Protein AF-A0A0F9NNF8-F1 (afdb_monomer_lite)

pLDDT: mean 77.67, std 16.36, range [32.59, 95.5]

InterPro domains:
  IPR008894 Sugar 3,4-ketoisomerase QdtA, cupin domain [PF05523] (29-97)
  IPR008894 Sugar 3,4-ketoisomerase QdtA, cupin domain [cd20292] (29-88)
  IPR011051 RmlC-like cupin domain superfamily [SSF51182] (30-98)
  IPR014710 RmlC-like jelly roll fold [G3DSA:2.60.120.10] (28-100)

Organism: NCBI:txid412755

Radius of gyration: 13.35 Å; chains: 1; bounding box: 36×27×32 Å

Secondary structure (DSSP, 8-state):
--B----TT--SSEEESS-EEEEEE-SSS--EEEEEE-SS-EEEEEE-STT-EEEE-TTEEEEEE---TT-EEEEEESS---SSSEE--HHHHHHHHTT-

Sequence (100 aa):
MGYIGISSFAKPYSMFLSVANFISKSKKAGSCNVVVDDGENRQEFILDKPNKGIYLPPMIWGIQYKYSSDAVLMVLASGHYDSDDYIRDYGEFISLVNIQ

Foldseek 3Di:
DWDQDLPPPPPFWKFAQWKKKKFKDFPPQKKKKKWKDQLPDIDIDIRRDRPDIDIDGGLITIGIGDTDPGIRITMITRDDDDPVRIDRDVVVSNVVSVVD

Structure (mmCIF, N/CA/C/O backbone):
data_AF-A0A0F9NNF8-F1
#
_entry.id   AF-A0A0F9NNF8-F1
#
loop_
_atom_site.group_PDB
_atom_site.id
_atom_site.type_symbol
_atom_site.label_atom_id
_atom_site.label_alt_id
_atom_site.label_comp_id
_atom_site.label_asym_id
_atom_site.label_entity_id
_atom_site.label_seq_id
_atom_site.pdbx_PDB_ins_code
_atom_site.Cartn_x
_atom_site.Cartn_y
_atom_site.Cartn_z
_atom_site.occupancy
_atom_site.B_iso_or_equiv
_atom_site.auth_seq_id
_atom_site.auth_comp_id
_atom_site.auth_asym_id
_atom_site.auth_atom_id
_atom_site.pdbx_PDB_model_num
ATOM 1 N N . MET A 1 1 ? 8.161 -12.569 17.493 1.00 32.59 1 MET A N 1
ATOM 2 C CA . MET A 1 1 ? 8.994 -13.282 16.499 1.00 32.59 1 MET A CA 1
ATOM 3 C C . MET A 1 1 ? 8.484 -12.827 15.137 1.00 32.59 1 MET A C 1
ATOM 5 O O . MET A 1 1 ? 7.349 -13.141 14.825 1.00 32.59 1 MET A O 1
ATOM 9 N N . GLY A 1 2 ? 9.204 -11.948 14.430 1.00 37.53 2 GLY A N 1
ATOM 10 C CA . GLY A 1 2 ? 8.704 -11.345 13.182 1.00 37.53 2 GLY A CA 1
ATOM 11 C C . GLY A 1 2 ? 8.743 -12.337 12.020 1.00 37.53 2 GLY A C 1
ATOM 12 O O . GLY A 1 2 ? 9.702 -13.102 11.910 1.00 37.53 2 GLY A O 1
ATOM 13 N N . TYR A 1 3 ? 7.717 -12.331 11.171 1.00 37.56 3 TYR A N 1
ATOM 14 C CA . TYR A 1 3 ? 7.656 -13.175 9.980 1.00 37.56 3 TYR A CA 1
ATOM 15 C C . TYR A 1 3 ? 8.261 -12.432 8.785 1.00 37.56 3 TYR A C 1
ATOM 17 O O . TYR A 1 3 ? 7.796 -11.364 8.386 1.00 37.56 3 TYR A O 1
ATOM 25 N N . ILE A 1 4 ? 9.301 -13.009 8.177 1.00 40.62 4 ILE A N 1
ATOM 26 C CA . ILE A 1 4 ? 9.805 -12.559 6.874 1.00 40.62 4 ILE A CA 1
ATOM 27 C C . ILE A 1 4 ? 8.994 -13.296 5.809 1.00 40.62 4 ILE A C 1
ATOM 29 O O . ILE A 1 4 ? 9.404 -14.331 5.288 1.00 40.62 4 ILE A O 1
ATOM 33 N N . GLY A 1 5 ? 7.799 -12.789 5.522 1.00 42.75 5 GLY A N 1
ATOM 34 C CA . GLY A 1 5 ? 7.052 -13.211 4.348 1.00 42.75 5 GLY A CA 1
ATOM 35 C C . GLY A 1 5 ? 7.594 -12.474 3.132 1.00 42.75 5 GLY A C 1
ATOM 36 O O . GLY A 1 5 ? 7.411 -11.270 3.019 1.00 42.75 5 GLY A O 1
ATOM 37 N N . ILE A 1 6 ? 8.220 -13.168 2.180 1.00 40.12 6 ILE A N 1
ATOM 38 C CA . ILE A 1 6 ? 8.380 -12.610 0.830 1.00 40.12 6 ILE A CA 1
ATOM 39 C C . ILE A 1 6 ? 6.993 -12.689 0.183 1.00 40.12 6 ILE A C 1
ATOM 41 O O . ILE A 1 6 ? 6.724 -13.577 -0.623 1.00 40.12 6 ILE A O 1
ATOM 45 N N . SER A 1 7 ? 6.050 -11.851 0.619 1.00 41.06 7 SER A N 1
ATOM 46 C CA . SER A 1 7 ? 4.725 -11.846 0.020 1.00 41.06 7 SER A CA 1
ATOM 47 C C . SER A 1 7 ? 4.858 -11.200 -1.356 1.00 41.06 7 SER A C 1
ATOM 49 O O . SER A 1 7 ? 4.877 -9.985 -1.512 1.00 41.06 7 SER A O 1
ATOM 51 N N . SER A 1 8 ? 4.892 -12.023 -2.404 1.00 38.38 8 SER A N 1
ATOM 52 C CA . SER A 1 8 ? 4.667 -11.550 -3.777 1.00 38.38 8 SER A CA 1
ATOM 53 C C . SER A 1 8 ? 3.223 -11.057 -3.995 1.00 38.38 8 SER A C 1
ATOM 55 O O . SER A 1 8 ? 2.808 -10.853 -5.130 1.00 38.38 8 SER A O 1
ATOM 57 N N . PHE A 1 9 ? 2.441 -10.909 -2.919 1.00 46.81 9 PHE A N 1
ATOM 58 C CA . PHE A 1 9 ? 1.009 -10.640 -2.911 1.00 46.81 9 PHE A CA 1
ATOM 59 C C . PHE A 1 9 ? 0.612 -9.666 -1.795 1.00 46.81 9 PHE A C 1
ATOM 61 O O . PHE A 1 9 ? -0.456 -9.821 -1.205 1.00 46.81 9 PHE A O 1
ATOM 68 N N . ALA A 1 10 ? 1.431 -8.654 -1.490 1.00 53.09 10 ALA A N 1
ATOM 69 C CA . ALA A 1 10 ? 0.876 -7.455 -0.867 1.00 53.09 10 ALA A CA 1
ATOM 70 C C . ALA A 1 10 ? -0.197 -6.923 -1.828 1.00 53.09 10 ALA A C 1
ATOM 72 O O . ALA A 1 10 ? 0.128 -6.368 -2.882 1.00 53.09 10 ALA A O 1
ATOM 73 N N . LYS A 1 11 ? -1.469 -7.215 -1.538 1.00 59.69 11 LYS A N 1
ATOM 74 C CA . LYS A 1 11 ? -2.563 -6.858 -2.435 1.00 59.69 11 LYS A CA 1
ATOM 75 C C . LYS A 1 11 ? -2.671 -5.334 -2.445 1.00 59.69 11 LYS A C 1
ATOM 77 O O . LYS A 1 11 ? -2.592 -4.718 -1.383 1.00 59.69 11 LYS A O 1
ATOM 82 N N . PRO A 1 12 ? -2.756 -4.710 -3.626 1.00 60.41 12 PRO A N 1
ATOM 83 C CA . PRO A 1 12 ? -2.936 -3.272 -3.694 1.00 60.41 12 PRO A CA 1
ATOM 84 C C . PRO A 1 12 ? -4.314 -2.927 -3.107 1.00 60.41 12 PRO A C 1
ATOM 86 O O . PRO A 1 12 ? -5.266 -3.678 -3.323 1.00 60.41 12 PRO A O 1
ATOM 89 N N . TYR A 1 13 ? -4.407 -1.798 -2.396 1.00 68.31 13 TYR A N 1
ATOM 90 C CA . TYR A 1 13 ? -5.654 -1.259 -1.830 1.00 68.31 13 TYR A CA 1
ATOM 91 C C . TYR A 1 13 ? -6.246 -2.091 -0.681 1.00 68.31 13 TYR A C 1
ATOM 93 O O . TYR A 1 13 ? -7.367 -2.588 -0.771 1.00 68.31 13 TYR A O 1
ATOM 101 N N . SER A 1 14 ? -5.501 -2.247 0.410 1.00 74.00 14 SER A N 1
ATOM 102 C CA . SER A 1 14 ? -6.039 -2.863 1.626 1.00 74.00 14 SER A 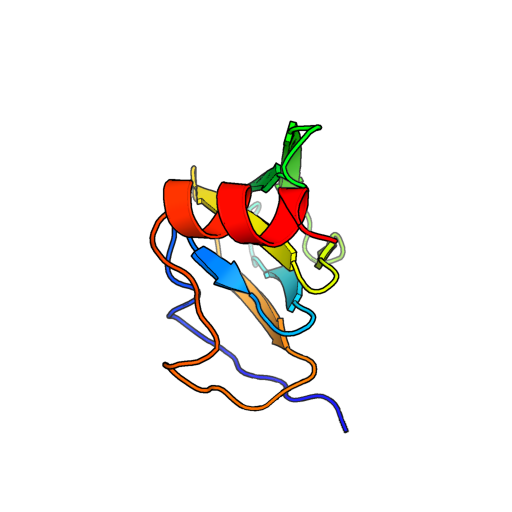CA 1
ATOM 103 C C . SER A 1 14 ? -5.413 -2.268 2.875 1.00 74.00 14 SER A C 1
ATOM 105 O O . SER A 1 14 ? -4.239 -1.887 2.868 1.00 74.00 14 SER A O 1
ATOM 107 N N . MET A 1 15 ? -6.176 -2.252 3.961 1.00 77.88 15 MET A N 1
ATOM 108 C CA . MET A 1 15 ? -5.635 -2.003 5.290 1.00 77.88 15 MET A CA 1
ATOM 109 C C . MET A 1 15 ? -5.107 -3.307 5.893 1.00 77.88 15 MET A C 1
ATOM 111 O O . MET A 1 15 ? -5.713 -4.368 5.726 1.00 77.88 15 MET A O 1
ATOM 115 N N . PHE A 1 16 ? -3.972 -3.213 6.585 1.00 73.81 16 PHE A N 1
ATOM 116 C CA . PHE A 1 16 ? -3.420 -4.306 7.375 1.00 73.81 16 PHE A CA 1
ATOM 117 C C . PHE A 1 16 ? -3.913 -4.191 8.823 1.00 73.81 16 PHE A C 1
ATOM 119 O O . PHE A 1 16 ? -3.703 -3.163 9.472 1.00 73.81 16 PHE A O 1
ATOM 126 N N . LEU A 1 17 ? -4.500 -5.267 9.357 1.00 58.00 17 LEU A N 1
ATOM 127 C CA . LEU A 1 17 ? -4.796 -5.372 10.794 1.00 58.00 17 LEU A CA 1
ATOM 128 C C . LEU A 1 17 ? -3.533 -5.622 11.643 1.00 58.00 17 LEU A C 1
ATOM 130 O O . LEU A 1 17 ? -3.567 -5.519 12.867 1.00 58.00 17 LEU A O 1
ATOM 134 N N . SER A 1 18 ? -2.397 -5.917 11.003 1.00 59.47 18 SER A N 1
ATOM 135 C CA . SER A 1 18 ? -1.088 -6.102 11.638 1.00 59.47 18 SER A CA 1
ATOM 136 C C . SER A 1 18 ? -0.039 -5.121 11.098 1.00 59.47 18 SER A C 1
ATOM 138 O O . SER A 1 18 ? -0.221 -4.497 10.056 1.00 59.47 18 SER A O 1
ATOM 140 N N . VAL A 1 19 ? 1.076 -4.962 11.820 1.00 62.47 19 VAL A N 1
ATOM 141 C CA . VAL A 1 19 ? 2.168 -4.058 11.422 1.00 62.47 19 VAL A CA 1
ATOM 142 C C . VAL A 1 19 ? 2.827 -4.563 10.142 1.00 62.47 19 VAL A C 1
ATOM 144 O O . VAL A 1 19 ? 3.250 -5.722 10.084 1.00 62.47 19 VAL A O 1
ATOM 147 N N . ALA A 1 20 ? 3.025 -3.669 9.172 1.00 65.69 20 ALA A N 1
ATOM 148 C CA . ALA A 1 20 ? 3.747 -3.946 7.935 1.00 65.69 20 ALA A CA 1
ATOM 149 C C . ALA A 1 20 ? 4.927 -2.982 7.754 1.00 65.69 20 ALA A C 1
ATOM 151 O O . ALA A 1 20 ? 4.794 -1.773 7.911 1.00 65.69 20 ALA A O 1
ATOM 152 N N . ASN A 1 21 ? 6.092 -3.505 7.376 1.00 61.97 21 ASN A N 1
ATOM 153 C CA . ASN A 1 21 ? 7.210 -2.695 6.898 1.00 61.97 21 ASN A CA 1
ATOM 154 C C . ASN A 1 21 ? 7.397 -2.916 5.409 1.00 61.97 21 ASN A C 1
ATOM 156 O O . ASN A 1 21 ? 7.675 -4.038 4.994 1.00 61.97 21 ASN A O 1
ATOM 160 N N . PHE A 1 22 ? 7.317 -1.850 4.627 1.00 67.50 22 PHE A N 1
ATOM 161 C CA . PHE A 1 22 ? 7.601 -1.876 3.199 1.00 67.50 22 PHE A CA 1
ATOM 162 C C . PHE A 1 22 ? 9.049 -1.486 2.952 1.00 67.50 22 PHE A C 1
ATOM 164 O O . PHE A 1 22 ? 9.472 -0.413 3.369 1.00 67.50 22 PHE A O 1
ATOM 171 N N . ILE A 1 23 ? 9.805 -2.331 2.259 1.00 62.56 23 ILE A N 1
ATOM 172 C CA . ILE A 1 23 ? 11.195 -2.081 1.875 1.00 62.56 23 ILE A CA 1
ATOM 173 C C . ILE A 1 23 ? 11.306 -2.315 0.372 1.00 62.56 23 ILE A C 1
ATOM 175 O O . ILE A 1 23 ? 11.049 -3.418 -0.110 1.00 62.56 23 ILE A O 1
ATOM 179 N N . SER A 1 24 ? 11.710 -1.298 -0.389 1.00 65.62 24 SER A N 1
ATOM 180 C CA . SER A 1 24 ? 12.093 -1.530 -1.785 1.00 65.62 24 SER A CA 1
ATOM 181 C C . SER A 1 24 ? 13.405 -2.308 -1.797 1.00 65.62 24 SER A C 1
ATOM 183 O O . SER A 1 24 ? 14.327 -1.978 -1.061 1.00 65.62 24 SER A O 1
ATOM 185 N N . LYS A 1 25 ? 13.519 -3.351 -2.615 1.00 58.25 25 LYS A N 1
ATOM 186 C CA . LYS A 1 25 ? 14.798 -3.971 -2.965 1.00 58.25 25 LYS A CA 1
ATOM 187 C C . LYS A 1 25 ? 14.904 -3.990 -4.477 1.00 58.25 25 LYS A C 1
ATOM 189 O O . LYS A 1 25 ? 14.131 -4.656 -5.146 1.00 58.25 25 LYS A O 1
ATOM 194 N N . SER A 1 26 ? 15.916 -3.340 -5.034 1.00 57.16 26 SER A N 1
ATOM 195 C CA . SER A 1 26 ? 16.256 -3.543 -6.440 1.00 57.16 26 SER A CA 1
ATOM 196 C C . SER A 1 26 ? 17.764 -3.521 -6.663 1.00 57.16 26 SER A C 1
ATOM 198 O O . SER A 1 26 ? 18.507 -2.860 -5.937 1.00 57.16 26 SER A O 1
ATOM 200 N N . LYS A 1 27 ? 18.216 -4.291 -7.660 1.00 57.94 27 LYS A N 1
ATOM 201 C CA . LYS A 1 27 ? 19.614 -4.333 -8.124 1.00 57.94 27 LYS A CA 1
ATOM 202 C C . LYS A 1 27 ? 19.983 -3.105 -8.965 1.00 57.94 27 LYS A C 1
ATOM 204 O O . LYS A 1 27 ? 21.157 -2.751 -9.016 1.00 57.94 27 LYS A O 1
ATOM 209 N N . LYS A 1 28 ? 19.009 -2.480 -9.631 1.00 54.91 28 LYS A N 1
ATOM 210 C CA . LYS A 1 28 ? 19.149 -1.264 -10.443 1.00 54.91 28 LYS A CA 1
ATOM 211 C C . LYS A 1 28 ? 17.916 -0.413 -10.160 1.00 54.91 28 LYS A C 1
ATOM 213 O O . LYS A 1 28 ? 16.842 -0.901 -10.420 1.00 54.91 28 LYS A O 1
ATOM 218 N N . ALA A 1 29 ? 18.072 0.763 -9.552 1.00 68.81 29 ALA A N 1
ATOM 219 C CA . ALA A 1 29 ? 17.107 1.877 -9.468 1.00 68.81 29 ALA A CA 1
ATOM 220 C C . ALA A 1 29 ? 15.581 1.603 -9.327 1.00 68.81 29 ALA A C 1
ATOM 222 O O . ALA A 1 29 ? 14.789 2.492 -9.631 1.00 68.81 29 ALA A O 1
ATOM 223 N N . GLY A 1 30 ? 15.152 0.428 -8.863 1.00 81.94 30 GLY A N 1
ATOM 224 C CA . GLY A 1 30 ? 13.737 0.096 -8.791 1.00 81.94 30 GLY A CA 1
ATOM 225 C C . GLY A 1 30 ? 12.990 0.945 -7.770 1.00 81.94 30 GLY A C 1
ATOM 226 O O . GLY A 1 30 ? 13.491 1.186 -6.667 1.00 81.94 30 GLY A O 1
ATOM 227 N N . SER A 1 31 ? 11.786 1.384 -8.130 1.00 87.88 31 SER A N 1
ATOM 228 C CA . SER A 1 31 ? 10.980 2.270 -7.296 1.00 87.88 31 SER A CA 1
ATOM 229 C C . SER A 1 31 ? 9.499 1.912 -7.287 1.00 87.88 31 SER A C 1
ATOM 231 O O . SER A 1 31 ? 8.974 1.282 -8.203 1.00 87.88 31 SER A O 1
ATOM 233 N N . CYS A 1 32 ? 8.823 2.312 -6.215 1.00 89.06 32 CYS A N 1
ATOM 234 C CA . CYS A 1 32 ? 7.368 2.345 -6.146 1.00 89.06 32 CYS A CA 1
ATOM 235 C C . CYS A 1 32 ? 6.915 3.500 -5.254 1.00 89.06 32 CYS A C 1
ATOM 237 O O . CYS A 1 32 ? 7.688 4.027 -4.443 1.00 89.06 32 CYS A O 1
A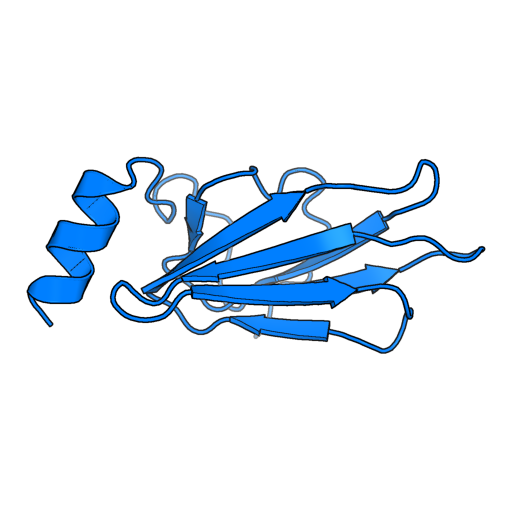TOM 239 N N . ASN A 1 33 ? 5.651 3.868 -5.397 1.00 91.44 33 ASN A N 1
ATOM 240 C CA . ASN A 1 33 ? 4.994 4.854 -4.561 1.00 91.44 33 ASN A CA 1
ATOM 241 C C . ASN A 1 33 ? 4.096 4.129 -3.560 1.00 91.44 33 ASN A C 1
ATOM 243 O O . ASN A 1 33 ? 3.398 3.182 -3.921 1.00 91.44 33 ASN A O 1
ATOM 247 N N . VAL A 1 34 ? 4.108 4.591 -2.315 1.00 91.25 34 VAL A N 1
ATOM 248 C CA . VAL A 1 34 ? 3.262 4.089 -1.234 1.00 91.25 34 VAL A CA 1
ATOM 249 C C . VAL A 1 34 ? 2.444 5.255 -0.702 1.00 91.25 34 VAL A C 1
ATOM 251 O O . VAL A 1 34 ? 3.002 6.211 -0.167 1.00 91.25 34 VAL A O 1
ATOM 254 N N . VAL A 1 35 ? 1.129 5.180 -0.863 1.00 92.69 35 VAL A N 1
ATOM 255 C CA . VAL A 1 35 ? 0.180 6.046 -0.165 1.00 92.69 35 VAL A CA 1
ATOM 256 C C . VAL A 1 35 ? -0.183 5.381 1.150 1.00 92.69 35 VAL A C 1
ATOM 258 O O . VAL A 1 35 ? -0.445 4.177 1.185 1.00 92.69 35 VAL A O 1
ATOM 261 N N . VAL A 1 36 ? -0.205 6.177 2.208 1.00 92.88 36 VAL A N 1
ATOM 262 C CA . VAL A 1 36 ? -0.678 5.786 3.532 1.00 92.88 36 VAL A CA 1
ATOM 263 C C . VAL A 1 36 ? -1.794 6.732 3.936 1.00 92.88 36 VAL A C 1
ATOM 265 O O . VAL A 1 36 ? -1.730 7.931 3.651 1.00 92.88 36 VAL A O 1
ATOM 268 N N . ASP A 1 37 ? -2.822 6.182 4.554 1.00 93.69 37 ASP A N 1
ATOM 269 C CA . ASP A 1 37 ? -4.015 6.909 4.959 1.00 93.69 37 ASP A CA 1
ATOM 270 C C . ASP A 1 37 ? -4.445 6.388 6.333 1.00 93.69 37 ASP A C 1
ATOM 272 O O . ASP A 1 37 ? -4.608 5.178 6.512 1.00 93.69 37 ASP A O 1
ATOM 276 N N . ASP A 1 38 ? -4.530 7.293 7.306 1.00 92.88 38 ASP A N 1
ATOM 277 C CA . ASP A 1 38 ? -4.931 7.003 8.686 1.00 92.88 38 ASP A CA 1
ATOM 278 C C . ASP A 1 38 ? -6.409 7.325 8.954 1.00 92.88 38 ASP A C 1
ATOM 280 O O . ASP A 1 38 ? -6.819 7.317 10.104 1.00 92.88 38 ASP A O 1
ATOM 284 N N . GLY A 1 39 ? -7.201 7.610 7.915 1.00 92.62 39 GLY A N 1
ATOM 285 C CA . GLY A 1 39 ? -8.608 8.005 7.995 1.00 92.62 39 GLY A CA 1
ATOM 286 C C . GLY A 1 39 ? -8.829 9.520 7.996 1.00 92.62 39 GLY A C 1
ATOM 287 O O . GLY A 1 39 ? -9.880 9.978 7.545 1.00 92.62 39 GLY A O 1
ATOM 288 N N . GLU A 1 40 ? -7.833 10.304 8.414 1.00 93.56 40 GLU A N 1
ATOM 289 C CA . GLU A 1 40 ? -7.892 11.773 8.449 1.00 93.56 40 GLU A CA 1
ATOM 290 C C . GLU A 1 40 ? -6.857 12.414 7.515 1.00 93.56 40 GLU A C 1
ATOM 292 O O . GLU A 1 40 ? -7.142 13.361 6.776 1.00 93.56 40 GLU A O 1
ATOM 297 N N . ASN A 1 41 ? -5.640 11.880 7.536 1.00 94.06 41 ASN A N 1
ATOM 298 C CA . ASN A 1 41 ? -4.471 12.348 6.825 1.00 94.06 41 ASN A CA 1
ATOM 299 C C . ASN A 1 41 ? -4.027 11.304 5.808 1.00 94.06 41 ASN A C 1
ATOM 301 O O . ASN A 1 41 ? -3.830 10.126 6.105 1.00 94.06 41 ASN A O 1
ATOM 305 N N . ARG A 1 42 ? -3.753 11.781 4.595 1.00 94.56 42 ARG A N 1
ATOM 306 C CA . ARG A 1 42 ? -3.184 10.970 3.523 1.00 94.56 42 ARG A CA 1
ATOM 307 C C . ARG A 1 42 ? -1.820 11.506 3.124 1.00 94.56 42 ARG A C 1
ATOM 309 O O . ARG A 1 42 ? -1.680 12.685 2.804 1.00 94.56 42 ARG A O 1
ATOM 316 N N . GLN A 1 43 ? -0.822 10.629 3.099 1.00 95.50 43 GLN A N 1
ATOM 317 C CA . GLN A 1 43 ? 0.546 10.959 2.700 1.00 95.50 43 GLN A CA 1
ATOM 318 C C . GLN A 1 43 ? 1.054 9.992 1.635 1.00 95.50 43 GLN A C 1
ATOM 320 O O . GLN A 1 43 ? 0.644 8.836 1.575 1.00 95.50 43 GLN A O 1
ATOM 325 N N . GLU A 1 44 ? 1.967 10.467 0.793 1.00 94.44 44 GLU A N 1
ATOM 326 C CA . GLU A 1 44 ? 2.593 9.664 -0.251 1.00 94.44 44 GLU A CA 1
ATOM 327 C C . GLU A 1 44 ? 4.113 9.665 -0.098 1.00 94.44 44 GLU A C 1
ATOM 329 O O . GLU A 1 44 ? 4.750 10.705 0.076 1.00 94.44 44 GLU A O 1
ATOM 334 N N . PHE A 1 45 ? 4.701 8.480 -0.223 1.00 92.56 45 PHE A N 1
ATOM 335 C CA . PHE A 1 45 ? 6.131 8.257 -0.106 1.00 92.56 45 PHE A CA 1
ATOM 336 C C . PHE A 1 45 ? 6.664 7.499 -1.316 1.00 92.56 45 PHE A C 1
ATOM 338 O O . PHE A 1 45 ? 6.037 6.572 -1.822 1.00 92.56 45 PHE A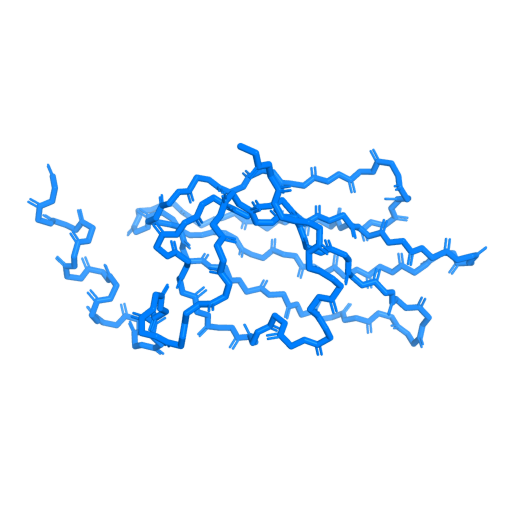 O 1
ATOM 345 N N . ILE A 1 46 ? 7.875 7.848 -1.741 1.00 92.31 46 ILE A N 1
ATOM 346 C CA . ILE A 1 46 ? 8.594 7.123 -2.792 1.00 92.31 46 ILE A CA 1
ATOM 347 C C . ILE A 1 46 ? 9.625 6.200 -2.139 1.00 92.31 46 ILE A C 1
ATOM 349 O O . ILE A 1 46 ? 10.457 6.660 -1.347 1.00 92.31 46 ILE A O 1
ATOM 353 N N . LEU A 1 47 ? 9.588 4.914 -2.485 1.00 89.31 47 LEU A N 1
ATOM 354 C CA . LEU A 1 47 ? 10.575 3.905 -2.100 1.00 89.31 47 LEU A CA 1
ATOM 355 C C . LEU A 1 47 ? 11.488 3.588 -3.290 1.00 89.31 47 LEU A C 1
ATOM 357 O O . LEU A 1 47 ? 11.219 2.669 -4.056 1.00 89.31 47 LEU A O 1
ATOM 361 N N . ASP A 1 48 ? 12.570 4.347 -3.435 1.00 89.56 48 ASP A N 1
ATOM 362 C CA . ASP A 1 48 ? 13.529 4.311 -4.554 1.00 89.56 48 ASP A CA 1
ATOM 363 C C . ASP A 1 48 ? 14.932 3.815 -4.157 1.00 89.56 48 ASP A C 1
ATOM 365 O O . ASP A 1 48 ? 15.846 3.756 -4.981 1.00 89.56 48 ASP A O 1
ATOM 369 N N . LYS A 1 49 ? 15.127 3.481 -2.877 1.00 86.19 49 LYS A N 1
ATOM 370 C CA . LYS A 1 49 ? 16.414 3.048 -2.325 1.00 86.19 49 LYS A CA 1
ATOM 371 C C . LYS A 1 49 ? 16.263 1.744 -1.547 1.00 86.19 49 LYS A C 1
ATOM 373 O O . LYS A 1 49 ? 15.310 1.612 -0.780 1.00 86.19 49 LYS A O 1
ATOM 378 N N . PRO A 1 50 ? 17.237 0.820 -1.651 1.00 82.81 50 PRO A N 1
ATOM 379 C CA . PRO A 1 50 ? 17.151 -0.499 -1.032 1.00 82.81 50 PRO A CA 1
ATOM 380 C C . PRO A 1 50 ? 17.184 -0.494 0.504 1.00 82.81 50 PRO A C 1
ATOM 382 O O . PRO A 1 50 ? 16.866 -1.493 1.142 1.00 82.81 50 PRO A O 1
ATOM 385 N N . ASN A 1 51 ? 17.627 0.611 1.101 1.00 82.38 51 ASN A N 1
ATOM 386 C CA . ASN A 1 51 ? 17.712 0.827 2.544 1.00 82.38 51 ASN A CA 1
ATOM 387 C C . ASN A 1 51 ? 16.656 1.818 3.056 1.00 82.38 51 ASN A C 1
ATOM 389 O O . ASN A 1 51 ? 16.742 2.257 4.201 1.00 82.38 51 ASN A O 1
ATOM 393 N N . LYS A 1 52 ? 15.691 2.201 2.213 1.00 84.94 52 LYS A N 1
ATOM 394 C CA . LYS A 1 52 ? 14.556 3.031 2.603 1.00 84.94 52 LYS A CA 1
ATOM 395 C C . LYS A 1 52 ? 13.341 2.134 2.771 1.00 84.94 52 LYS A C 1
ATOM 397 O O . LYS A 1 52 ? 12.993 1.375 1.866 1.00 84.94 52 LYS A O 1
ATOM 402 N N . GLY A 1 53 ? 12.701 2.248 3.924 1.00 87.06 53 GLY A N 1
ATOM 403 C CA . GLY A 1 53 ? 11.443 1.578 4.189 1.00 87.06 53 GLY A CA 1
ATOM 404 C C . GLY A 1 53 ? 10.467 2.473 4.929 1.00 87.06 53 GLY A C 1
ATOM 405 O O . GLY A 1 53 ? 10.841 3.534 5.430 1.00 87.06 53 GLY A O 1
ATOM 406 N N . ILE A 1 54 ? 9.213 2.041 4.956 1.00 88.19 54 ILE A N 1
ATOM 407 C CA . ILE A 1 54 ? 8.124 2.694 5.680 1.00 88.19 54 ILE A CA 1
ATOM 408 C C . ILE A 1 54 ? 7.561 1.681 6.666 1.00 88.19 54 ILE A C 1
ATOM 410 O O . ILE A 1 54 ? 7.251 0.554 6.281 1.00 88.19 54 ILE A O 1
ATOM 414 N N . TYR A 1 55 ? 7.438 2.104 7.918 1.00 89.69 55 TYR A N 1
ATOM 415 C CA . TYR A 1 55 ? 6.748 1.371 8.969 1.00 89.69 55 TYR A CA 1
ATOM 416 C C . TYR A 1 55 ? 5.281 1.795 8.983 1.00 89.69 55 TYR A C 1
ATOM 418 O O . TYR A 1 55 ? 4.997 2.979 9.167 1.00 89.69 55 TYR A O 1
ATOM 426 N N . LEU A 1 56 ? 4.367 0.845 8.797 1.00 86.94 56 LEU A N 1
ATOM 427 C CA . LEU A 1 56 ? 2.933 1.054 8.956 1.00 86.94 56 LEU A CA 1
ATOM 428 C C . LEU A 1 56 ? 2.456 0.348 10.228 1.00 86.94 56 LEU A C 1
ATOM 430 O O . LEU A 1 56 ? 2.544 -0.885 10.296 1.00 86.94 56 LEU A O 1
ATOM 434 N N . PRO A 1 57 ? 1.960 1.089 11.234 1.00 86.19 57 PRO A N 1
ATOM 435 C CA . PRO A 1 57 ? 1.214 0.478 12.326 1.00 86.19 57 PRO A CA 1
ATOM 436 C C . PRO A 1 57 ? -0.103 -0.144 11.808 1.00 86.19 57 PRO A C 1
ATOM 438 O O . PRO A 1 57 ? -0.494 0.116 10.666 1.00 86.19 57 PRO A O 1
ATOM 441 N N . PRO A 1 58 ? -0.793 -0.965 12.625 1.00 86.75 58 PRO A N 1
ATOM 442 C CA . PRO A 1 58 ? -2.142 -1.429 12.307 1.00 86.75 58 PRO A CA 1
ATOM 443 C C . PRO A 1 58 ? -3.088 -0.251 12.070 1.00 86.75 58 PRO A C 1
ATOM 445 O O . PRO A 1 58 ? -2.814 0.854 12.537 1.00 86.75 58 PRO A O 1
ATOM 448 N N . MET A 1 59 ? -4.223 -0.508 11.419 1.00 88.75 59 MET A N 1
ATOM 449 C CA . MET A 1 59 ? -5.251 0.512 11.155 1.00 88.75 59 MET A CA 1
ATOM 450 C C . MET A 1 59 ? -4.815 1.615 10.181 1.00 88.75 59 MET A C 1
ATOM 452 O O . MET A 1 59 ? -5.394 2.694 10.162 1.00 88.75 59 MET A O 1
ATOM 456 N N . ILE A 1 60 ? -3.831 1.331 9.326 1.00 90.94 60 ILE A N 1
ATOM 457 C CA . ILE A 1 60 ? -3.417 2.220 8.237 1.00 90.94 60 ILE A CA 1
ATOM 458 C C . ILE A 1 60 ? -3.793 1.601 6.897 1.00 90.94 60 ILE A C 1
ATOM 460 O O . ILE A 1 60 ? -3.429 0.460 6.586 1.00 90.94 60 ILE A O 1
ATOM 464 N N . TRP A 1 61 ? -4.491 2.372 6.071 1.00 91.31 61 TRP A N 1
ATOM 465 C CA . TRP A 1 61 ? -4.796 1.989 4.704 1.00 91.31 61 TRP A CA 1
ATOM 466 C C . TRP A 1 61 ? -3.586 2.234 3.798 1.00 91.31 61 TRP A C 1
ATOM 468 O O . TRP A 1 61 ? -3.108 3.362 3.656 1.00 91.31 61 TRP A O 1
ATOM 478 N N . GLY A 1 62 ? -3.083 1.165 3.177 1.00 89.94 62 GLY A N 1
ATOM 479 C CA . GLY A 1 62 ? -1.904 1.199 2.316 1.00 89.94 62 GLY A CA 1
ATOM 480 C C . GLY A 1 62 ? -2.246 1.015 0.838 1.00 89.94 62 GLY A C 1
ATOM 481 O O . GLY A 1 62 ? -3.006 0.120 0.460 1.00 89.94 62 GLY A O 1
ATOM 482 N N . ILE A 1 63 ? -1.643 1.838 -0.024 1.00 89.69 63 ILE A N 1
ATOM 483 C CA 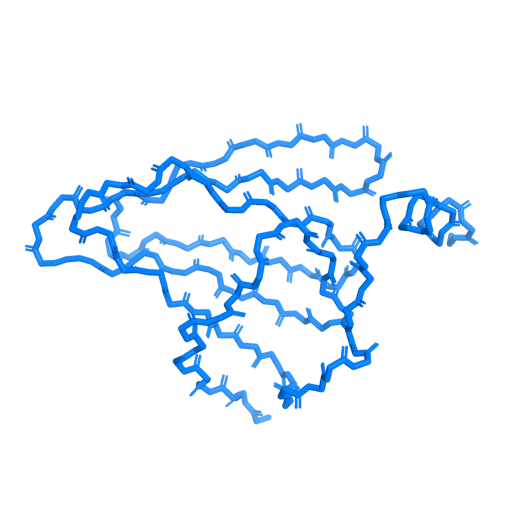. ILE A 1 63 ? -1.689 1.658 -1.481 1.00 89.69 63 ILE A CA 1
ATOM 484 C C . ILE A 1 63 ? -0.280 1.733 -2.049 1.00 89.69 63 ILE A C 1
ATOM 486 O O . ILE A 1 63 ? 0.344 2.788 -2.062 1.00 89.69 63 ILE A O 1
ATOM 490 N N . GLN A 1 64 ? 0.184 0.627 -2.607 1.00 88.44 64 GLN A N 1
ATOM 491 C CA . GLN A 1 64 ? 1.438 0.523 -3.332 1.00 88.44 64 GLN A CA 1
ATOM 492 C C . GLN A 1 64 ? 1.176 0.505 -4.842 1.00 88.44 64 GLN A C 1
ATOM 494 O O . GLN A 1 64 ? 0.396 -0.306 -5.344 1.00 88.44 64 GLN A O 1
ATOM 499 N N . TYR A 1 65 ? 1.791 1.431 -5.574 1.00 87.25 65 TYR A N 1
ATOM 500 C CA . TYR A 1 65 ? 1.531 1.646 -6.999 1.00 87.25 65 TYR A CA 1
ATOM 501 C C . TYR A 1 65 ? 2.738 2.283 -7.711 1.00 87.25 65 TYR A C 1
ATOM 503 O O . TYR A 1 65 ? 3.777 2.513 -7.095 1.00 87.25 65 TYR A O 1
ATOM 511 N N . LYS A 1 66 ? 2.625 2.539 -9.027 1.00 90.38 66 LYS A N 1
ATOM 512 C CA . LYS A 1 66 ? 3.709 3.108 -9.865 1.00 90.38 66 LYS A CA 1
ATOM 513 C C . LYS A 1 66 ? 5.042 2.351 -9.732 1.00 90.38 66 LYS A C 1
ATOM 515 O O . LYS A 1 66 ? 6.099 2.947 -9.557 1.00 90.38 66 LYS A O 1
ATOM 520 N N . TYR A 1 67 ? 4.985 1.026 -9.817 1.00 87.88 67 TYR A N 1
ATOM 521 C CA . TYR A 1 67 ? 6.185 0.196 -9.842 1.00 87.88 67 TYR A CA 1
ATOM 522 C C . TYR A 1 67 ? 6.996 0.451 -11.115 1.00 87.88 67 TYR A C 1
ATOM 524 O O . TYR A 1 67 ? 6.444 0.408 -12.218 1.00 87.88 67 TYR A O 1
ATOM 532 N N . SER A 1 68 ? 8.304 0.672 -10.978 1.00 88.06 68 SER A N 1
ATOM 533 C CA . SER A 1 68 ? 9.223 0.547 -12.110 1.00 88.06 68 SER A CA 1
ATOM 534 C C . SER A 1 68 ? 9.323 -0.918 -12.552 1.00 88.06 68 SER A C 1
ATOM 536 O O . SER A 1 68 ? 9.017 -1.842 -11.796 1.00 88.06 68 SER A O 1
ATOM 538 N N . SER A 1 69 ? 9.780 -1.155 -13.783 1.00 85.44 69 SER A N 1
ATOM 539 C CA . SER A 1 69 ? 9.874 -2.508 -14.357 1.00 85.44 69 SER A CA 1
ATOM 540 C C . SER A 1 69 ? 10.801 -3.459 -13.587 1.00 85.44 69 SER A C 1
ATOM 542 O O . SER A 1 69 ? 10.710 -4.672 -13.739 1.00 85.44 69 SER A O 1
ATOM 544 N N . ASP A 1 70 ? 11.716 -2.911 -12.793 1.00 83.06 70 ASP A N 1
ATOM 545 C CA . ASP A 1 70 ? 12.722 -3.605 -11.986 1.00 83.06 70 ASP A CA 1
ATOM 546 C C . ASP A 1 70 ? 12.484 -3.472 -10.472 1.00 83.06 70 ASP A C 1
ATOM 548 O O . ASP A 1 70 ? 13.364 -3.808 -9.668 1.00 83.06 70 ASP A O 1
ATOM 552 N N . ALA A 1 71 ? 11.314 -2.977 -10.061 1.00 83.81 71 ALA A N 1
ATOM 553 C CA . ALA A 1 71 ? 10.959 -2.845 -8.658 1.00 83.81 71 ALA A CA 1
ATOM 554 C C . ALA A 1 71 ? 10.589 -4.201 -8.043 1.00 83.81 71 ALA A C 1
ATOM 556 O O . ALA A 1 71 ? 9.731 -4.924 -8.548 1.00 83.81 71 ALA A O 1
ATOM 557 N N . VAL A 1 72 ? 11.189 -4.510 -6.891 1.00 83.44 72 VAL A N 1
ATOM 558 C CA . VAL A 1 72 ? 10.727 -5.579 -5.999 1.00 83.44 72 VAL A CA 1
ATOM 559 C C . VAL A 1 72 ? 10.425 -4.952 -4.646 1.00 83.44 72 VAL A C 1
ATOM 561 O O . VAL A 1 72 ? 11.265 -4.264 -4.068 1.00 83.44 72 VAL A O 1
ATOM 564 N N . LEU A 1 73 ? 9.217 -5.182 -4.139 1.00 81.88 73 LEU A N 1
ATOM 565 C CA . LEU A 1 73 ? 8.796 -4.718 -2.823 1.00 81.88 73 LEU A CA 1
ATOM 566 C C . LEU A 1 73 ? 8.839 -5.886 -1.845 1.00 81.88 73 LEU A C 1
ATOM 568 O O . LEU A 1 73 ? 8.241 -6.932 -2.080 1.00 81.88 73 LEU A O 1
ATOM 572 N N . MET A 1 74 ? 9.571 -5.704 -0.756 1.00 82.19 74 MET A N 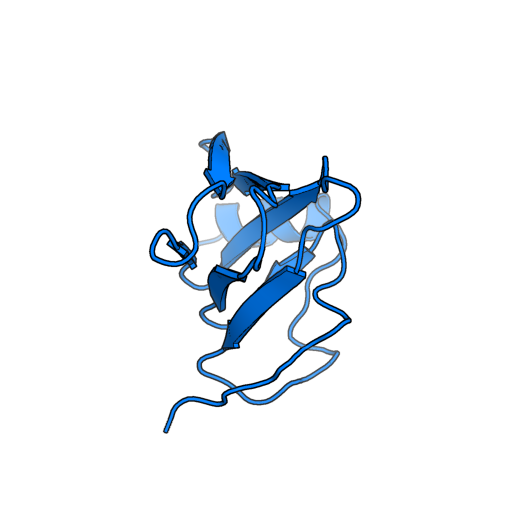1
ATOM 573 C CA . MET A 1 74 ? 9.644 -6.634 0.359 1.00 82.19 74 MET A CA 1
ATOM 574 C C . MET A 1 74 ? 8.757 -6.115 1.483 1.00 82.19 74 MET A C 1
ATOM 576 O O . MET A 1 74 ? 8.828 -4.935 1.824 1.00 82.19 74 MET A O 1
ATOM 580 N N . VAL A 1 75 ? 7.943 -6.994 2.062 1.00 80.56 75 VAL A N 1
ATOM 581 C CA . VAL A 1 75 ? 7.066 -6.658 3.185 1.00 80.56 75 VAL A CA 1
ATOM 582 C C . VAL A 1 75 ? 7.448 -7.502 4.389 1.00 80.56 75 VAL A C 1
ATOM 584 O O . VAL A 1 75 ? 7.528 -8.720 4.285 1.00 80.56 75 VAL A O 1
ATOM 587 N N . LEU A 1 76 ? 7.698 -6.872 5.534 1.00 79.50 76 LEU A N 1
ATOM 588 C CA . LEU A 1 76 ? 7.899 -7.577 6.802 1.00 79.50 76 LEU A CA 1
ATOM 589 C C . LEU A 1 76 ? 6.667 -7.366 7.671 1.00 79.50 76 LEU A C 1
ATOM 591 O O . LEU A 1 76 ? 6.373 -6.226 8.035 1.00 79.50 76 LEU A O 1
ATOM 595 N N . ALA A 1 77 ? 5.969 -8.448 8.001 1.00 79.69 77 ALA A N 1
ATOM 596 C CA . ALA A 1 77 ? 4.775 -8.407 8.834 1.00 79.69 77 ALA A CA 1
ATOM 597 C C . ALA A 1 77 ? 5.089 -8.896 10.254 1.00 79.69 77 ALA A C 1
ATOM 599 O O . ALA A 1 77 ? 5.897 -9.809 10.459 1.00 79.69 77 ALA A O 1
ATOM 600 N N . SER A 1 78 ? 4.455 -8.291 11.260 1.00 78.81 78 SER A N 1
ATOM 601 C CA . SER A 1 78 ? 4.585 -8.758 12.647 1.00 78.81 78 SER A CA 1
ATOM 602 C C . SER A 1 78 ? 3.838 -10.068 12.908 1.00 78.81 78 SER A C 1
ATOM 604 O O . SER A 1 78 ? 4.203 -10.791 13.834 1.00 78.81 78 SER A O 1
ATOM 606 N N . GLY A 1 79 ? 2.799 -10.349 12.116 1.00 75.56 79 GLY A N 1
ATOM 607 C CA . GLY A 1 79 ? 1.950 -11.535 12.209 1.00 75.56 79 GLY A CA 1
ATOM 608 C C . GLY A 1 79 ? 2.157 -12.520 11.059 1.00 75.56 79 GLY A C 1
ATOM 609 O O . GLY A 1 79 ? 2.850 -12.239 10.078 1.00 75.56 79 GLY A O 1
ATOM 610 N N . HIS A 1 80 ? 1.539 -13.691 11.196 1.00 76.31 80 HIS A N 1
ATOM 611 C CA . HIS A 1 80 ? 1.385 -14.622 10.085 1.00 76.31 80 HIS A CA 1
ATOM 612 C C . HIS A 1 80 ? 0.429 -14.047 9.040 1.00 76.31 80 HIS A C 1
ATOM 614 O O . HIS A 1 80 ? -0.392 -13.188 9.342 1.00 76.31 80 HIS A O 1
ATOM 620 N N . TYR A 1 81 ? 0.534 -14.534 7.805 1.00 73.75 81 TYR A N 1
ATOM 621 C CA . TYR A 1 81 ? -0.480 -14.231 6.807 1.00 73.75 81 TYR A CA 1
ATOM 622 C C . TYR A 1 81 ? -1.811 -14.873 7.213 1.00 73.75 81 TYR A C 1
ATOM 624 O O . TYR A 1 81 ? -1.893 -16.099 7.289 1.00 73.75 81 TYR A O 1
ATOM 632 N N . ASP A 1 82 ? -2.827 -14.039 7.403 1.00 76.12 82 ASP A N 1
ATOM 633 C CA . ASP A 1 82 ? -4.228 -14.425 7.505 1.00 76.12 82 ASP A CA 1
ATOM 634 C C . ASP A 1 82 ? -5.015 -13.634 6.450 1.00 76.12 82 ASP A C 1
ATOM 636 O O . ASP A 1 82 ? -4.816 -12.429 6.291 1.00 76.12 82 ASP A O 1
ATOM 640 N N . SER A 1 83 ? -5.855 -14.301 5.657 1.00 76.88 83 SER A N 1
ATOM 641 C CA . SER A 1 83 ? -6.666 -13.623 4.640 1.00 76.88 83 SER A CA 1
ATOM 642 C C . SER A 1 83 ? -7.735 -12.718 5.233 1.00 76.88 83 SER A C 1
ATOM 644 O O . SER A 1 83 ? -8.173 -11.795 4.531 1.00 76.88 83 SER A O 1
ATOM 646 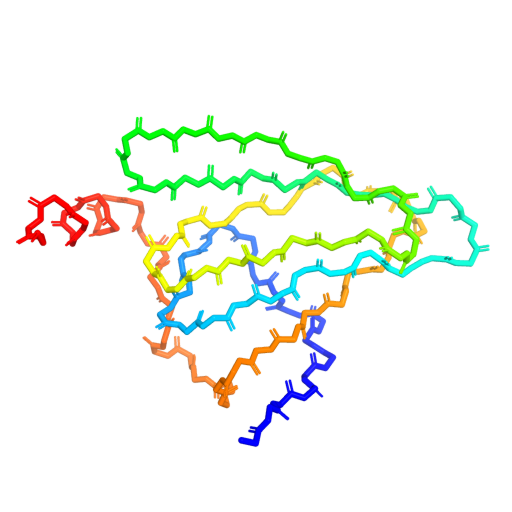N N . ASP A 1 84 ? -8.128 -13.009 6.471 1.00 78.50 84 ASP A N 1
ATOM 647 C CA . ASP A 1 84 ? -9.183 -12.334 7.215 1.00 78.50 84 ASP A CA 1
ATOM 648 C C . ASP A 1 84 ? -8.630 -11.092 7.940 1.00 78.50 84 ASP A C 1
ATOM 650 O O . ASP A 1 84 ? -9.385 -10.183 8.269 1.00 78.50 84 ASP A O 1
ATOM 654 N N . ASP A 1 85 ? -7.298 -10.966 8.035 1.00 75.50 85 ASP A N 1
ATOM 655 C CA . ASP A 1 85 ? -6.584 -9.803 8.590 1.00 75.50 85 ASP A CA 1
ATOM 656 C C . ASP A 1 85 ? -6.510 -8.587 7.636 1.00 75.50 85 ASP A C 1
ATOM 658 O O . ASP A 1 85 ? -5.676 -7.685 7.799 1.00 75.50 85 ASP A O 1
ATOM 662 N N . TYR A 1 86 ? -7.365 -8.553 6.608 1.00 78.75 86 TYR A N 1
ATOM 663 C CA . TYR A 1 86 ? -7.361 -7.522 5.571 1.00 78.75 86 TYR A CA 1
ATOM 664 C C . TYR A 1 86 ? -8.744 -6.927 5.347 1.00 78.75 86 TYR A C 1
ATOM 666 O O . TYR A 1 86 ? -9.636 -7.591 4.814 1.00 78.75 86 TYR A O 1
ATOM 674 N N . ILE A 1 87 ? -8.862 -5.624 5.589 1.00 85.50 87 ILE A N 1
ATOM 675 C CA . ILE A 1 87 ? -10.021 -4.839 5.158 1.00 85.50 87 ILE A CA 1
ATOM 676 C C . ILE A 1 87 ? -9.758 -4.343 3.737 1.00 85.50 87 ILE A C 1
ATOM 678 O O . ILE A 1 87 ? -8.737 -3.706 3.456 1.00 85.50 87 ILE A O 1
ATOM 682 N N . ARG A 1 88 ? -10.671 -4.682 2.824 1.00 87.62 88 ARG A N 1
ATOM 683 C CA . ARG A 1 88 ? -10.570 -4.371 1.383 1.00 87.62 88 ARG A CA 1
ATOM 684 C C . ARG A 1 88 ? -11.583 -3.332 0.921 1.00 87.62 88 ARG A C 1
ATOM 686 O O . ARG A 1 88 ? -11.497 -2.879 -0.216 1.00 87.62 88 ARG A O 1
ATOM 693 N N . ASP A 1 89 ? -12.522 -2.965 1.784 1.00 91.12 89 ASP A N 1
ATOM 694 C CA . ASP A 1 89 ? -13.464 -1.886 1.537 1.00 91.12 89 ASP A CA 1
ATOM 695 C C . ASP A 1 89 ? -13.008 -0.620 2.269 1.00 91.12 89 ASP A C 1
ATOM 697 O O . ASP A 1 89 ? -12.749 -0.628 3.473 1.00 91.12 89 ASP A O 1
ATOM 701 N N . TYR A 1 90 ? -12.873 0.479 1.530 1.00 90.56 90 TYR A N 1
ATOM 702 C CA . TYR A 1 90 ? -12.421 1.740 2.115 1.00 90.56 90 TYR A CA 1
ATOM 703 C C . TYR A 1 90 ? -13.485 2.361 3.038 1.00 90.56 90 TYR A C 1
ATOM 705 O O . TYR A 1 90 ? -13.139 3.021 4.013 1.00 90.56 90 TYR A O 1
ATOM 713 N N . GLY A 1 91 ? -14.776 2.141 2.772 1.00 93.12 91 GLY A N 1
ATOM 714 C CA . GLY A 1 91 ? -15.859 2.622 3.632 1.00 93.12 91 GLY A CA 1
ATOM 715 C C . GLY A 1 91 ? -15.895 1.900 4.980 1.00 93.12 91 GLY A C 1
ATOM 716 O O . GLY A 1 91 ? -16.087 2.539 6.016 1.00 93.12 91 GLY A O 1
ATOM 717 N N . GLU A 1 92 ? -15.645 0.590 4.980 1.00 92.19 92 GLU A N 1
ATOM 718 C CA . GLU A 1 92 ? -15.449 -0.215 6.190 1.00 92.19 92 GLU A CA 1
ATOM 719 C C . GLU A 1 92 ? -14.240 0.280 6.990 1.00 92.19 92 GLU A C 1
ATOM 721 O O . GLU A 1 92 ? -14.355 0.515 8.192 1.00 92.19 92 GLU A O 1
ATOM 726 N N . PHE A 1 93 ? -13.111 0.530 6.320 1.00 92.31 93 PHE A N 1
ATOM 727 C CA . PHE A 1 93 ? -11.924 1.123 6.941 1.00 92.31 93 PHE A CA 1
ATOM 728 C C . PHE A 1 93 ? -12.234 2.443 7.657 1.00 92.31 93 PHE A C 1
ATOM 730 O O . PHE A 1 93 ? -11.951 2.567 8.848 1.00 92.31 93 PHE A O 1
ATOM 737 N N . ILE A 1 94 ? -12.838 3.405 6.954 1.00 93.38 94 ILE A N 1
ATOM 738 C CA . ILE A 1 94 ? -13.171 4.719 7.522 1.00 93.38 94 ILE A CA 1
ATOM 739 C C . ILE A 1 94 ? -14.127 4.577 8.704 1.00 93.38 94 ILE A C 1
ATOM 741 O O . ILE A 1 94 ? -13.973 5.257 9.716 1.00 93.38 94 ILE A O 1
ATOM 745 N N . SER A 1 95 ? -15.092 3.663 8.603 1.00 92.56 95 SER A N 1
ATOM 746 C CA . SER A 1 95 ? -16.023 3.394 9.697 1.00 92.56 95 SER A CA 1
ATOM 747 C C . SER A 1 95 ? -15.302 2.858 10.934 1.00 92.56 95 SER A C 1
ATOM 749 O O . SER A 1 95 ? -15.602 3.298 12.036 1.00 92.56 95 SER A O 1
ATOM 751 N N . LEU A 1 96 ? -14.336 1.950 10.773 1.00 90.50 96 LEU A N 1
ATOM 752 C CA . LEU A 1 96 ? -13.593 1.367 11.893 1.00 90.50 96 LEU A CA 1
ATOM 753 C C . LEU A 1 96 ? -12.637 2.357 12.562 1.00 90.50 96 LEU A C 1
ATOM 755 O O . LEU A 1 96 ? -12.543 2.359 13.786 1.00 90.50 96 LEU A O 1
ATOM 759 N N . VAL A 1 97 ? -11.951 3.199 11.786 1.00 90.38 97 VAL A N 1
ATOM 760 C CA . VAL A 1 97 ? -11.039 4.214 12.337 1.00 90.38 97 VAL A CA 1
ATOM 761 C C . VAL A 1 97 ? -11.798 5.308 13.084 1.00 90.38 97 VAL A C 1
ATOM 763 O O . VAL A 1 97 ? -11.389 5.689 14.172 1.00 90.38 97 VAL A O 1
ATOM 766 N N . ASN A 1 98 ? -12.935 5.771 12.556 1.00 85.19 98 ASN A N 1
ATOM 767 C CA . ASN A 1 98 ? -13.723 6.840 13.184 1.00 85.19 98 ASN A CA 1
ATOM 768 C C . ASN A 1 98 ? -14.419 6.423 14.496 1.00 85.19 98 ASN A C 1
ATOM 770 O O . ASN A 1 98 ? -15.006 7.269 15.169 1.00 85.19 98 ASN A O 1
ATOM 774 N N . ILE A 1 99 ? -14.439 5.125 14.819 1.00 74.88 99 ILE A N 1
ATOM 775 C CA . ILE A 1 99 ? -15.054 4.582 16.041 1.00 74.88 99 ILE A CA 1
ATOM 776 C C . ILE A 1 99 ? -14.028 4.442 17.187 1.00 74.88 99 ILE A C 1
ATOM 778 O O . ILE A 1 99 ? -14.437 4.241 18.333 1.00 74.88 99 ILE A O 1
ATOM 782 N N . GLN A 1 100 ? -12.724 4.541 16.905 1.00 57.00 100 GLN A N 1
ATOM 783 C CA . GLN A 1 100 ? -11.659 4.480 17.918 1.00 57.00 100 GLN A CA 1
ATOM 784 C C . GLN A 1 100 ? -11.454 5.818 18.631 1.00 57.00 100 GLN A C 1
ATOM 786 O O . GLN A 1 100 ? -11.140 5.761 19.844 1.00 57.00 100 GLN A O 1
#